Protein AF-A0A2V8BHE6-F1 (afdb_monomer_lite)

Radius of gyration: 19.9 Å; chains: 1; bounding box: 39×39×53 Å

pLDDT: mean 87.71, std 13.8, range [47.88, 97.94]

Foldseek 3Di:
DCCVVVPDPDDDDEAEAEQPALLSVVVVVLVQQQCCQAQVHHYHYDYDPCSVVPDDDDDVVSVVDDRDHHNHLEDEADPPDPPLPQDPDDQAFCQDDDPVSGGRHYDPPYRRNDADDDPADADSRRHHDDPVPDD

Structure (mmCIF, N/CA/C/O backbone):
data_AF-A0A2V8BHE6-F1
#
_entry.id   AF-A0A2V8BHE6-F1
#
loop_
_atom_site.group_PDB
_atom_site.id
_atom_site.type_symbol
_atom_site.label_atom_id
_atom_site.label_alt_id
_atom_site.label_comp_id
_atom_site.label_asym_id
_atom_site.label_entity_id
_atom_site.label_seq_id
_atom_site.pdbx_PDB_ins_code
_atom_site.Cartn_x
_atom_site.Cartn_y
_atom_site.Cartn_z
_atom_site.occupancy
_atom_site.B_iso_or_equiv
_atom_site.auth_seq_id
_atom_site.auth_comp_id
_atom_site.auth_asym_id
_atom_site.auth_atom_id
_atom_site.pdbx_PDB_model_num
ATOM 1 N N . MET A 1 1 ? 9.974 15.500 -8.020 1.00 67.19 1 MET A N 1
ATOM 2 C CA . MET A 1 1 ? 9.791 14.806 -6.724 1.00 67.19 1 MET A CA 1
ATOM 3 C C . MET A 1 1 ? 9.068 15.662 -5.684 1.00 67.19 1 MET A C 1
ATOM 5 O O . MET A 1 1 ? 8.100 15.174 -5.125 1.00 67.19 1 MET A O 1
ATOM 9 N N . ASN A 1 2 ? 9.444 16.934 -5.475 1.00 77.31 2 ASN A N 1
ATOM 10 C CA . ASN A 1 2 ? 8.816 17.812 -4.463 1.00 77.31 2 ASN A CA 1
ATOM 11 C C . ASN A 1 2 ? 7.291 17.948 -4.581 1.00 77.31 2 ASN A C 1
ATOM 13 O O . ASN A 1 2 ? 6.621 18.038 -3.564 1.00 77.31 2 ASN A O 1
ATOM 17 N N . GLN A 1 3 ? 6.739 17.927 -5.799 1.00 85.81 3 GLN A N 1
ATOM 18 C CA . GLN A 1 3 ? 5.285 17.933 -5.986 1.00 85.81 3 GLN A CA 1
ATOM 19 C C . GLN A 1 3 ? 4.643 16.648 -5.457 1.00 85.81 3 GLN A C 1
ATOM 21 O O . GLN A 1 3 ? 3.720 16.729 -4.671 1.00 85.81 3 GLN A O 1
ATOM 26 N N . ALA A 1 4 ? 5.162 15.468 -5.800 1.00 85.56 4 ALA A N 1
ATOM 27 C CA . ALA A 1 4 ? 4.619 14.203 -5.299 1.00 85.56 4 ALA A CA 1
ATOM 28 C C . ALA A 1 4 ? 4.810 14.031 -3.782 1.00 85.56 4 ALA A C 1
ATOM 30 O O . ALA A 1 4 ? 3.944 13.488 -3.106 1.00 85.56 4 ALA A O 1
ATOM 31 N N . PHE A 1 5 ? 5.933 14.512 -3.238 1.00 84.62 5 PHE A N 1
ATOM 32 C CA . PHE A 1 5 ? 6.210 14.426 -1.806 1.00 84.62 5 PHE A CA 1
ATOM 33 C C . PHE A 1 5 ? 5.420 15.448 -0.985 1.00 84.62 5 PHE A C 1
ATOM 35 O O . PHE A 1 5 ? 4.970 15.113 0.100 1.00 84.62 5 PHE A O 1
ATOM 42 N N . GLY A 1 6 ? 5.237 16.674 -1.482 1.00 84.38 6 GLY A N 1
ATOM 43 C CA . GLY A 1 6 ? 4.602 17.776 -0.752 1.00 84.38 6 GLY A CA 1
ATOM 44 C C . GLY A 1 6 ? 3.145 18.060 -1.125 1.00 84.38 6 GLY A C 1
ATOM 45 O O . GLY A 1 6 ? 2.556 18.975 -0.559 1.00 84.38 6 GLY A O 1
ATOM 46 N N . ALA A 1 7 ? 2.551 17.336 -2.079 1.00 82.31 7 ALA A N 1
ATOM 47 C CA . ALA A 1 7 ? 1.162 17.549 -2.481 1.00 82.31 7 ALA A CA 1
ATOM 48 C C . ALA A 1 7 ? 0.184 16.905 -1.493 1.00 82.31 7 ALA A C 1
ATOM 50 O O . ALA A 1 7 ? -0.301 15.804 -1.732 1.00 82.31 7 ALA A O 1
ATOM 51 N N . SER A 1 8 ? -0.113 17.605 -0.400 1.00 86.88 8 SER A N 1
ATOM 52 C CA . SER A 1 8 ? -1.377 17.497 0.336 1.00 86.88 8 SER A CA 1
ATOM 53 C C . SER A 1 8 ? -1.465 18.568 1.424 1.00 86.88 8 SER A C 1
ATOM 55 O O . SER A 1 8 ? -0.463 19.170 1.800 1.00 86.88 8 SER A O 1
ATOM 57 N N . GLN A 1 9 ? -2.671 18.778 1.944 1.00 89.88 9 GLN A N 1
ATOM 58 C CA . GLN A 1 9 ? -2.879 19.369 3.263 1.00 89.88 9 GLN A CA 1
ATOM 59 C C . GLN A 1 9 ? -2.684 18.271 4.325 1.00 89.88 9 GLN A C 1
ATOM 61 O O . GLN A 1 9 ? -3.063 17.123 4.077 1.00 89.88 9 GLN A O 1
ATOM 66 N N . GLY A 1 10 ? -2.093 18.623 5.470 1.00 87.44 10 GLY A N 1
ATOM 67 C CA . GLY A 1 10 ? -1.810 17.696 6.571 1.00 87.44 10 GLY A CA 1
ATOM 68 C C . GLY A 1 10 ? -0.607 16.768 6.351 1.00 87.44 10 GLY A C 1
ATOM 69 O O . GLY A 1 10 ? -0.062 16.654 5.246 1.00 87.44 10 GLY A O 1
ATOM 70 N N . ASP A 1 11 ? -0.222 16.085 7.427 1.00 90.00 11 ASP A N 1
ATOM 71 C CA . ASP A 1 11 ? 0.864 15.107 7.450 1.00 90.00 11 ASP A CA 1
ATOM 72 C C . ASP A 1 11 ? 0.290 13.691 7.507 1.00 90.00 11 ASP A C 1
ATOM 74 O O . ASP A 1 11 ? -0.487 13.349 8.389 1.00 90.00 11 ASP A O 1
ATOM 78 N N . PHE A 1 12 ? 0.672 12.857 6.543 1.00 92.12 12 PHE A N 1
ATOM 79 C CA . PHE A 1 12 ? 0.324 11.438 6.514 1.00 92.12 12 PHE A CA 1
ATOM 80 C C . PHE A 1 12 ? 1.352 10.676 5.677 1.00 92.12 12 PHE A C 1
ATOM 82 O O . PHE A 1 12 ? 1.933 11.244 4.737 1.00 92.12 12 PHE A O 1
ATOM 89 N N . PRO A 1 13 ? 1.573 9.387 5.976 1.00 92.94 13 PRO A N 1
ATOM 90 C CA . PRO A 1 13 ? 2.501 8.561 5.223 1.00 92.94 13 PRO A CA 1
ATOM 91 C C . PRO A 1 13 ? 2.046 8.386 3.771 1.00 92.94 13 PRO A C 1
ATOM 93 O O . PRO A 1 13 ? 0.886 8.119 3.467 1.00 92.94 13 PRO A O 1
ATOM 96 N N . ARG A 1 14 ? 2.998 8.514 2.849 1.00 93.31 14 ARG A N 1
ATOM 97 C CA . ARG A 1 14 ? 2.817 8.242 1.421 1.00 93.31 14 ARG A CA 1
ATOM 98 C C . ARG A 1 14 ? 4.067 7.565 0.889 1.00 93.31 14 ARG A C 1
ATOM 100 O O . ARG A 1 14 ? 5.180 7.948 1.246 1.00 93.31 14 ARG A O 1
ATOM 107 N N . ILE A 1 15 ? 3.885 6.568 0.036 1.00 95.88 15 ILE A N 1
ATOM 108 C CA . ILE A 1 15 ? 4.988 5.794 -0.532 1.00 95.88 15 ILE A CA 1
ATOM 109 C C . ILE A 1 15 ? 5.184 6.243 -1.976 1.00 95.88 15 ILE A C 1
ATOM 111 O O . ILE A 1 15 ? 4.227 6.324 -2.742 1.00 95.88 15 ILE A O 1
ATOM 115 N N . ILE A 1 16 ? 6.421 6.548 -2.359 1.00 96.06 16 ILE A N 1
ATOM 116 C CA . ILE A 1 16 ? 6.760 6.989 -3.714 1.00 96.06 16 ILE A CA 1
ATOM 117 C C . ILE A 1 16 ? 7.758 5.997 -4.300 1.00 96.06 16 ILE A C 1
ATOM 119 O O . ILE A 1 16 ? 8.830 5.796 -3.732 1.00 96.06 16 ILE A O 1
ATOM 123 N N . ILE A 1 17 ? 7.412 5.395 -5.436 1.00 96.56 17 ILE A N 1
ATOM 124 C CA . ILE A 1 17 ? 8.253 4.428 -6.148 1.00 96.56 17 ILE A CA 1
ATOM 125 C C . ILE A 1 17 ? 8.518 4.966 -7.552 1.00 96.56 17 ILE A C 1
ATOM 127 O O . ILE A 1 17 ? 7.598 5.438 -8.215 1.00 96.56 17 ILE A O 1
ATOM 131 N N . ALA A 1 18 ? 9.764 4.908 -8.013 1.00 96.06 18 ALA A N 1
ATOM 132 C CA . ALA A 1 18 ? 10.141 5.323 -9.360 1.00 96.06 18 ALA A CA 1
ATOM 133 C C . ALA A 1 18 ? 10.812 4.142 -10.083 1.00 96.06 18 ALA A C 1
ATOM 135 O O . ALA A 1 18 ? 11.889 3.729 -9.644 1.00 96.06 18 ALA A O 1
ATOM 136 N N . PRO A 1 19 ? 10.195 3.565 -11.133 1.00 96.31 19 PRO A N 1
ATOM 137 C CA . PRO A 1 19 ? 10.864 2.582 -11.980 1.00 96.31 19 PRO A CA 1
ATOM 138 C C . PRO A 1 19 ? 12.095 3.206 -12.651 1.00 96.31 19 PRO A C 1
ATOM 140 O O . PRO A 1 19 ? 12.108 4.402 -12.941 1.00 96.31 19 PRO A O 1
ATOM 143 N N . LEU A 1 20 ? 13.132 2.400 -12.892 1.00 95.06 20 LEU A N 1
ATOM 144 C CA . LEU A 1 20 ? 14.393 2.868 -13.481 1.00 95.06 20 LEU A CA 1
ATOM 145 C C . LEU A 1 20 ? 14.479 2.575 -14.986 1.00 95.06 20 LEU A C 1
ATOM 147 O O . LEU A 1 20 ? 15.326 3.144 -15.673 1.00 95.06 20 LEU A O 1
ATOM 151 N N . SER A 1 21 ? 13.630 1.677 -15.491 1.00 94.81 21 SER A N 1
ATOM 152 C CA . SER A 1 21 ? 13.635 1.201 -16.875 1.00 94.81 21 SER A CA 1
ATOM 153 C C . SER A 1 21 ? 12.246 0.736 -17.343 1.00 94.81 21 SER A C 1
ATOM 155 O O . SER A 1 21 ? 11.357 0.495 -16.525 1.00 94.81 21 SER A O 1
ATOM 157 N N . ILE A 1 22 ? 12.037 0.605 -18.662 1.00 94.88 22 ILE A N 1
ATOM 158 C CA . ILE A 1 22 ? 10.765 0.119 -19.237 1.00 94.88 22 ILE A CA 1
ATOM 159 C C . ILE A 1 22 ? 10.372 -1.264 -18.672 1.00 94.88 22 ILE A C 1
ATOM 161 O O . ILE A 1 22 ? 9.206 -1.434 -18.312 1.00 94.88 22 ILE A O 1
ATOM 165 N N . PRO A 1 23 ? 11.294 -2.235 -18.504 1.00 94.25 23 PRO A N 1
ATOM 166 C CA . PRO A 1 23 ? 10.974 -3.493 -17.830 1.00 94.25 23 PRO A CA 1
ATOM 167 C C . PRO A 1 23 ? 10.507 -3.318 -16.377 1.00 94.25 23 PRO A C 1
ATOM 169 O O . PRO A 1 23 ? 9.599 -4.024 -15.938 1.00 94.25 23 PRO A O 1
ATOM 172 N N .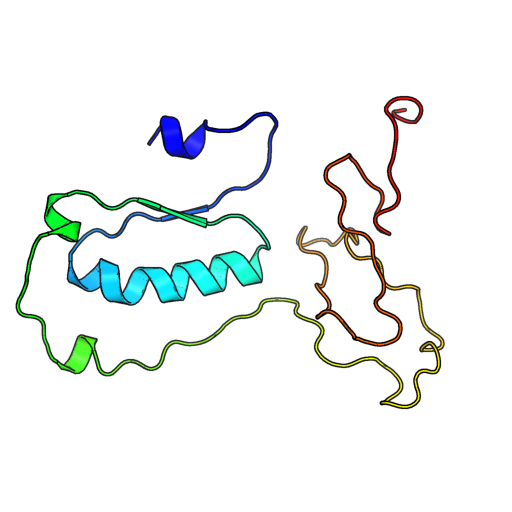 ASP A 1 24 ? 11.055 -2.352 -15.632 1.00 94.94 24 ASP A N 1
ATOM 173 C CA . ASP A 1 24 ? 10.610 -2.084 -14.257 1.00 94.94 24 ASP A CA 1
ATOM 174 C C . ASP A 1 24 ? 9.169 -1.572 -14.211 1.00 94.94 24 ASP A C 1
ATOM 176 O O . ASP A 1 24 ? 8.469 -1.817 -13.229 1.00 94.94 24 ASP A O 1
ATOM 180 N N . CYS A 1 25 ? 8.679 -0.897 -15.259 1.00 95.00 25 CYS A N 1
ATOM 181 C CA . CYS A 1 25 ? 7.274 -0.483 -15.337 1.00 95.00 25 CYS A CA 1
ATOM 182 C C . CYS A 1 25 ? 6.307 -1.677 -15.293 1.00 95.00 25 CYS A C 1
ATOM 184 O O . CYS A 1 25 ? 5.166 -1.509 -14.865 1.00 95.00 25 CYS A O 1
ATOM 186 N N . PHE A 1 26 ? 6.746 -2.873 -15.700 1.00 94.25 26 PHE A N 1
ATOM 187 C CA . PHE A 1 26 ? 5.941 -4.093 -15.632 1.00 94.25 26 PHE A CA 1
ATOM 188 C C . PHE A 1 26 ? 5.899 -4.690 -14.217 1.00 94.25 26 PHE A C 1
ATOM 190 O O . PHE A 1 26 ? 4.844 -5.125 -13.759 1.00 94.25 26 PHE A O 1
ATOM 197 N N . THR A 1 27 ? 7.022 -4.684 -13.498 1.00 93.69 27 THR A N 1
ATOM 198 C CA . THR A 1 27 ? 7.144 -5.338 -12.181 1.00 93.69 27 THR A CA 1
ATOM 199 C C . THR A 1 27 ? 6.804 -4.411 -11.011 1.00 93.69 27 THR A C 1
ATOM 201 O O . THR A 1 27 ? 6.266 -4.858 -9.995 1.00 93.69 27 THR A O 1
ATOM 204 N N . THR A 1 28 ? 7.056 -3.107 -11.151 1.00 96.12 28 THR A N 1
ATOM 205 C CA . THR A 1 28 ? 6.831 -2.091 -10.109 1.00 96.12 28 THR A CA 1
ATOM 206 C C . THR A 1 28 ? 5.390 -2.051 -9.589 1.00 96.12 28 THR A C 1
ATOM 208 O O . THR A 1 28 ? 5.218 -1.949 -8.371 1.00 96.12 28 THR A O 1
ATOM 211 N N . PRO A 1 29 ? 4.336 -2.162 -10.425 1.00 96.00 29 PRO A N 1
ATOM 212 C CA . PRO A 1 29 ? 2.961 -2.159 -9.932 1.00 96.00 29 PRO A CA 1
ATOM 213 C C . PRO A 1 29 ? 2.660 -3.275 -8.925 1.00 96.00 29 PRO A C 1
ATOM 215 O O . PRO A 1 29 ? 1.949 -3.030 -7.954 1.00 96.00 29 PRO A O 1
ATOM 218 N N . ALA A 1 30 ? 3.225 -4.474 -9.098 1.00 96.12 30 ALA A N 1
ATOM 219 C CA . ALA A 1 30 ? 3.016 -5.575 -8.157 1.00 96.12 30 ALA A CA 1
ATOM 220 C C . ALA A 1 30 ? 3.580 -5.247 -6.766 1.00 96.12 30 ALA A C 1
ATOM 222 O O . ALA A 1 30 ? 2.900 -5.427 -5.755 1.00 96.12 30 ALA A O 1
ATOM 223 N N . LEU A 1 31 ? 4.792 -4.682 -6.716 1.00 96.19 31 LEU A N 1
ATOM 224 C CA . LEU A 1 31 ? 5.366 -4.156 -5.478 1.00 96.19 31 LEU A CA 1
ATOM 225 C C . LEU A 1 31 ? 4.485 -3.047 -4.893 1.00 96.19 31 LEU A C 1
ATOM 227 O O . LEU A 1 31 ? 4.204 -3.072 -3.697 1.00 96.19 31 LEU A O 1
ATOM 231 N N . ALA A 1 32 ? 4.035 -2.104 -5.727 1.00 97.94 32 ALA A N 1
ATOM 232 C CA . ALA A 1 32 ? 3.210 -0.974 -5.310 1.00 97.94 32 ALA A CA 1
ATOM 233 C C . ALA A 1 32 ? 1.903 -1.424 -4.640 1.00 97.94 32 ALA A C 1
ATOM 235 O O . ALA A 1 32 ? 1.566 -0.916 -3.574 1.00 97.94 32 ALA A O 1
ATOM 236 N N . PHE A 1 33 ? 1.199 -2.409 -5.206 1.00 97.81 33 PHE A N 1
ATOM 237 C CA . PHE A 1 33 ? -0.010 -2.963 -4.592 1.00 97.81 33 PHE A CA 1
ATOM 238 C C . PHE A 1 33 ? 0.275 -3.649 -3.254 1.00 97.81 33 PHE A C 1
ATOM 240 O O . PHE A 1 33 ? -0.461 -3.427 -2.295 1.00 97.81 33 PHE A O 1
ATOM 247 N N . ASN A 1 34 ? 1.358 -4.423 -3.159 1.00 97.81 34 ASN A N 1
ATOM 248 C CA . ASN A 1 34 ? 1.728 -5.096 -1.914 1.00 97.81 34 ASN A CA 1
ATOM 249 C C . ASN A 1 34 ? 2.056 -4.100 -0.796 1.00 97.81 34 ASN A C 1
ATOM 251 O O . ASN A 1 34 ? 1.612 -4.274 0.336 1.00 97.81 34 ASN A O 1
ATOM 255 N N . VAL A 1 35 ? 2.810 -3.036 -1.091 1.00 97.62 35 VAL A N 1
ATOM 256 C CA . VAL A 1 35 ? 3.112 -2.018 -0.072 1.00 97.62 35 VAL A CA 1
ATOM 257 C C . VAL A 1 35 ? 1.888 -1.158 0.257 1.00 97.62 35 VAL A C 1
ATOM 259 O O . VAL A 1 35 ? 1.727 -0.780 1.415 1.00 97.62 35 VAL A O 1
ATOM 262 N N . ALA A 1 36 ? 0.995 -0.903 -0.709 1.00 97.88 36 ALA A N 1
ATOM 263 C CA . ALA A 1 36 ? -0.271 -0.211 -0.461 1.00 97.88 36 ALA A CA 1
A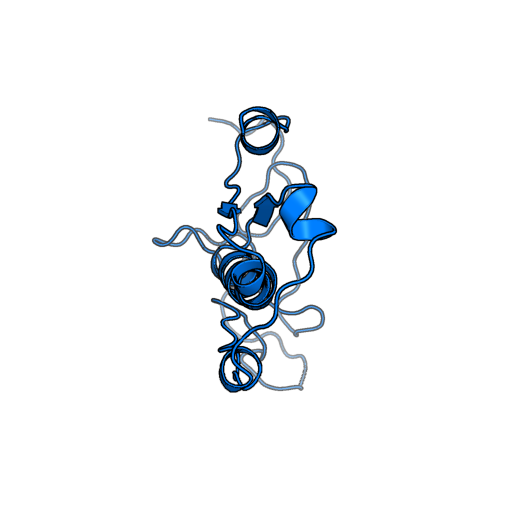TOM 264 C C . ALA A 1 36 ? -1.141 -0.987 0.533 1.00 97.88 36 ALA A C 1
ATOM 266 O O . ALA A 1 36 ? -1.626 -0.418 1.508 1.00 97.88 36 ALA A O 1
ATOM 267 N N . ASP A 1 37 ? -1.313 -2.291 0.306 1.00 96.94 37 ASP A N 1
ATOM 268 C CA . ASP A 1 37 ? -2.122 -3.146 1.171 1.00 96.94 37 ASP A CA 1
ATOM 269 C C . ASP A 1 37 ? -1.457 -3.376 2.532 1.00 96.94 37 ASP A C 1
ATOM 271 O O . ASP A 1 37 ? -2.129 -3.265 3.558 1.00 96.94 37 ASP A O 1
ATOM 275 N N . ARG A 1 38 ? -0.142 -3.641 2.559 1.00 96.69 38 ARG A N 1
ATOM 276 C CA . ARG A 1 38 ? 0.600 -3.875 3.804 1.00 96.69 38 ARG A CA 1
ATOM 277 C C . ARG A 1 38 ? 0.563 -2.668 4.731 1.00 96.69 38 ARG A C 1
ATOM 279 O O . ARG A 1 38 ? 0.285 -2.841 5.911 1.00 96.69 38 ARG A O 1
ATOM 286 N N . TYR A 1 39 ? 0.856 -1.477 4.214 1.00 97.06 39 TYR A N 1
ATOM 287 C CA . TYR A 1 39 ? 0.982 -0.269 5.035 1.00 97.06 39 TYR A CA 1
ATOM 288 C C . TYR A 1 39 ? -0.292 0.573 5.084 1.00 97.06 39 TYR A C 1
ATOM 290 O O . TYR A 1 39 ? -0.334 1.550 5.818 1.00 97.06 39 TYR A O 1
ATOM 298 N N . GLN A 1 40 ? -1.325 0.224 4.310 1.00 97.06 40 GLN A N 1
ATOM 299 C CA . GLN A 1 40 ? -2.596 0.959 4.246 1.00 97.06 40 GLN A CA 1
ATOM 300 C C . GLN A 1 40 ? -2.410 2.444 3.898 1.00 97.06 40 GLN A C 1
ATOM 302 O O . GLN A 1 40 ? -3.152 3.309 4.354 1.00 97.06 40 GLN A O 1
ATOM 307 N N . CYS A 1 41 ? -1.406 2.727 3.067 1.00 95.69 41 CYS A N 1
ATOM 308 C CA . CYS A 1 41 ? -0.996 4.070 2.674 1.00 95.69 41 CYS A CA 1
ATOM 309 C C . CYS A 1 41 ? -1.154 4.269 1.162 1.00 95.69 41 CYS A C 1
ATOM 311 O O . CYS A 1 41 ? -1.010 3.314 0.392 1.00 95.69 41 CYS A O 1
ATOM 313 N N . PRO A 1 42 ? -1.370 5.511 0.699 1.00 95.56 42 PRO A N 1
ATOM 314 C CA . PRO A 1 42 ? -1.314 5.821 -0.721 1.00 95.56 42 PRO A CA 1
ATOM 315 C C . PRO A 1 42 ? 0.091 5.570 -1.289 1.00 95.56 42 PRO A C 1
ATOM 317 O O . PRO A 1 42 ? 1.104 5.950 -0.690 1.00 95.56 42 PRO A O 1
ATOM 320 N N . VAL A 1 43 ? 0.138 4.968 -2.480 1.00 97.25 43 VAL A N 1
ATOM 321 C CA . VAL A 1 43 ? 1.371 4.689 -3.228 1.00 97.25 43 VAL A CA 1
ATOM 322 C C . VAL A 1 43 ? 1.332 5.419 -4.563 1.00 97.25 43 VAL A C 1
ATOM 324 O O . VAL A 1 43 ? 0.370 5.298 -5.319 1.00 97.25 43 VAL A O 1
ATOM 327 N N . ILE A 1 44 ? 2.387 6.170 -4.862 1.00 96.31 44 ILE A N 1
ATOM 328 C CA . ILE A 1 44 ? 2.541 6.946 -6.091 1.00 96.31 44 ILE A CA 1
ATOM 329 C C . ILE A 1 44 ? 3.688 6.341 -6.896 1.00 96.31 44 ILE A C 1
ATOM 331 O O . ILE A 1 44 ? 4.830 6.320 -6.435 1.00 96.31 44 ILE A O 1
ATOM 335 N N . ILE A 1 45 ? 3.393 5.885 -8.114 1.00 96.75 45 ILE A N 1
ATOM 336 C CA . ILE A 1 45 ? 4.416 5.462 -9.075 1.00 96.75 45 ILE A CA 1
ATOM 337 C C . ILE A 1 45 ? 4.784 6.665 -9.945 1.00 96.75 45 ILE A C 1
ATOM 339 O O . ILE A 1 45 ? 3.929 7.234 -10.622 1.00 96.75 45 ILE A O 1
ATOM 343 N N . LEU A 1 46 ? 6.055 7.062 -9.924 1.00 95.31 46 LEU A N 1
ATOM 344 C CA . LEU A 1 46 ? 6.585 8.167 -10.718 1.00 95.31 46 LEU A CA 1
ATOM 345 C C . LEU A 1 46 ? 7.329 7.633 -11.938 1.00 95.31 46 LEU A C 1
ATOM 347 O O . LEU A 1 46 ? 8.474 7.211 -11.820 1.00 95.31 46 LEU A O 1
ATOM 351 N N . SER A 1 47 ? 6.685 7.693 -13.100 1.00 94.56 47 SER A N 1
ATOM 352 C CA . SER A 1 47 ? 7.312 7.414 -14.395 1.00 94.56 47 SER A CA 1
ATOM 353 C C . SER A 1 47 ? 7.537 8.708 -15.187 1.00 94.56 47 SER A C 1
ATOM 355 O O . SER A 1 47 ? 7.073 9.784 -14.794 1.00 94.56 47 SER A O 1
ATOM 357 N N . ASP A 1 48 ? 8.246 8.602 -16.305 1.00 94.56 48 ASP A N 1
ATOM 358 C CA . ASP A 1 48 ? 8.466 9.683 -17.258 1.00 94.56 48 ASP A CA 1
ATOM 359 C C . ASP A 1 48 ? 7.905 9.341 -18.648 1.00 94.56 48 ASP A C 1
ATOM 361 O O . ASP A 1 48 ? 7.441 8.229 -18.915 1.00 94.56 48 ASP A O 1
ATOM 365 N N . LEU A 1 49 ? 7.922 10.336 -19.539 1.00 95.88 49 LEU A N 1
ATOM 366 C CA . LEU A 1 49 ? 7.390 10.207 -20.893 1.00 95.88 49 LEU A CA 1
ATOM 367 C C . LEU A 1 49 ? 8.150 9.167 -21.728 1.00 95.88 49 LEU A C 1
ATOM 369 O O . LEU A 1 49 ? 7.527 8.416 -22.473 1.00 95.88 49 LEU A O 1
ATOM 373 N N . LEU A 1 50 ? 9.478 9.103 -21.594 1.00 94.06 50 LEU A N 1
ATOM 374 C CA . LEU A 1 50 ? 10.316 8.186 -22.366 1.00 94.06 50 LEU A CA 1
ATOM 375 C C . LEU A 1 50 ? 9.975 6.736 -22.026 1.00 94.06 50 LEU A C 1
ATOM 377 O O . LEU A 1 50 ? 9.841 5.915 -22.926 1.00 94.06 50 LEU A O 1
ATOM 381 N N . MET A 1 51 ? 9.806 6.430 -20.743 1.00 94.62 51 MET A N 1
ATOM 382 C CA . MET A 1 51 ? 9.430 5.093 -20.287 1.00 94.62 51 MET A CA 1
ATOM 383 C C . MET A 1 51 ? 7.968 4.755 -20.597 1.00 94.62 51 MET A C 1
ATOM 385 O O . MET A 1 51 ? 7.645 3.591 -20.809 1.00 94.62 51 MET A O 1
ATOM 389 N N . SER A 1 52 ? 7.089 5.760 -20.627 1.00 93.12 52 SER A N 1
ATOM 390 C CA . SER A 1 52 ? 5.654 5.569 -20.877 1.00 93.12 52 SER A CA 1
ATOM 391 C C . SER A 1 52 ? 5.316 5.364 -22.358 1.00 93.12 52 SER A C 1
ATOM 393 O O . SER A 1 52 ? 4.373 4.645 -22.674 1.00 93.12 52 SER A O 1
ATOM 395 N N . GLU A 1 53 ? 6.062 5.996 -23.268 1.00 95.56 53 GLU A N 1
ATOM 396 C CA . GLU A 1 53 ? 5.851 5.889 -24.724 1.00 95.56 53 GLU A CA 1
ATOM 397 C C . GLU A 1 53 ? 6.897 5.003 -25.422 1.00 95.56 53 GLU A C 1
ATOM 399 O O . GLU A 1 53 ? 6.738 4.621 -26.586 1.00 95.56 53 GLU A O 1
ATOM 404 N N . GLY A 1 54 ? 7.983 4.681 -24.722 1.00 93.19 54 GLY A N 1
ATOM 405 C CA . GLY A 1 54 ? 9.059 3.836 -25.212 1.00 93.19 54 GLY A CA 1
ATOM 406 C C . GLY A 1 54 ? 8.639 2.377 -25.354 1.00 93.19 54 GLY A C 1
ATOM 407 O O . GLY A 1 54 ? 7.781 1.867 -24.641 1.00 93.19 54 GLY A O 1
ATOM 408 N N . ASN A 1 55 ? 9.285 1.687 -26.290 1.00 94.62 55 ASN A N 1
ATOM 409 C CA . ASN A 1 55 ? 9.138 0.250 -26.472 1.00 94.62 55 ASN A CA 1
ATOM 410 C C . ASN A 1 55 ? 10.527 -0.378 -26.420 1.00 94.62 55 ASN A C 1
ATOM 412 O O . ASN A 1 55 ? 11.463 0.128 -27.040 1.00 94.62 55 ASN A O 1
ATOM 416 N N . GLU A 1 56 ? 10.650 -1.492 -25.710 1.00 94.00 56 GLU A N 1
ATOM 417 C CA . GLU A 1 56 ? 11.905 -2.215 -25.540 1.00 94.00 56 GLU A CA 1
ATOM 418 C C . GLU A 1 56 ? 11.669 -3.710 -25.764 1.00 94.00 56 GLU A C 1
ATOM 420 O O . GLU A 1 56 ? 10.626 -4.251 -25.397 1.00 94.00 56 GLU A O 1
ATOM 425 N N . THR A 1 57 ? 12.628 -4.384 -26.401 1.00 95.75 57 THR A N 1
ATOM 426 C CA . THR A 1 57 ? 12.610 -5.849 -26.479 1.00 95.75 57 THR A CA 1
ATOM 427 C C . THR A 1 57 ? 13.204 -6.401 -25.196 1.00 95.75 57 THR A C 1
ATOM 429 O O . THR A 1 57 ? 14.360 -6.124 -24.891 1.00 95.75 57 THR A O 1
ATOM 432 N N . VAL A 1 58 ? 12.423 -7.197 -24.474 1.00 95.12 58 VAL A N 1
ATOM 433 C CA . VAL A 1 58 ? 12.824 -7.800 -23.199 1.00 95.12 58 VAL A CA 1
ATOM 434 C C . VAL A 1 58 ? 12.929 -9.314 -23.328 1.00 95.12 58 VAL A C 1
ATOM 436 O O . VAL A 1 58 ? 12.346 -9.913 -24.235 1.00 95.12 58 VAL A O 1
ATOM 439 N N . ASP A 1 59 ? 13.671 -9.938 -22.416 1.00 94.81 59 ASP A N 1
ATOM 440 C CA . ASP A 1 59 ? 13.679 -11.393 -22.284 1.00 94.81 59 ASP A CA 1
ATOM 441 C C . ASP A 1 59 ? 12.255 -11.883 -21.939 1.00 94.81 59 ASP A C 1
ATOM 443 O O . ASP A 1 59 ? 11.674 -11.385 -20.970 1.00 94.81 59 ASP A O 1
ATOM 447 N N . PRO A 1 60 ? 11.671 -12.845 -22.681 1.00 94.75 60 PRO A N 1
ATOM 448 C CA . PRO A 1 60 ? 10.368 -13.421 -22.351 1.00 94.75 60 PRO A CA 1
ATOM 449 C C . PRO A 1 60 ? 10.263 -13.956 -20.917 1.00 94.75 60 PRO A C 1
ATOM 451 O O . PRO A 1 60 ? 9.175 -13.924 -20.347 1.00 94.75 60 PRO A O 1
ATOM 454 N N . ALA A 1 61 ? 11.374 -14.393 -20.314 1.00 93.38 61 ALA A N 1
ATOM 455 C CA . ALA A 1 61 ? 11.410 -14.838 -18.922 1.00 93.38 61 ALA A CA 1
ATOM 456 C C . ALA A 1 61 ? 11.006 -13.734 -17.927 1.00 93.38 61 ALA A C 1
ATOM 458 O O . ALA A 1 61 ? 10.543 -14.039 -16.835 1.00 93.38 61 ALA A O 1
ATOM 459 N N . LEU A 1 62 ? 11.130 -12.453 -18.299 1.00 90.69 62 LEU A N 1
ATOM 460 C CA . LEU A 1 62 ? 10.670 -11.328 -17.479 1.00 90.69 62 LEU A CA 1
ATOM 461 C C . LEU A 1 62 ? 9.139 -11.261 -17.375 1.00 90.69 62 LEU A C 1
ATOM 463 O O . LEU A 1 62 ? 8.614 -10.751 -16.388 1.00 90.69 62 LEU A O 1
ATOM 467 N N . LEU A 1 63 ? 8.427 -11.763 -18.388 1.00 91.69 63 LEU A N 1
ATOM 468 C CA . LEU A 1 63 ? 6.963 -11.782 -18.433 1.00 91.69 63 LEU A CA 1
ATOM 469 C C . LEU A 1 63 ? 6.374 -13.058 -17.816 1.00 91.69 63 LEU A C 1
ATOM 471 O O . LEU A 1 63 ? 5.193 -13.077 -17.473 1.00 91.69 63 LEU A O 1
ATOM 475 N N . ASP A 1 64 ? 7.186 -14.104 -17.660 1.00 94.19 64 ASP A N 1
ATOM 476 C CA . ASP A 1 64 ? 6.813 -15.365 -17.016 1.00 94.19 64 ASP A CA 1
ATOM 477 C C . ASP A 1 64 ? 7.050 -15.290 -15.500 1.00 94.19 64 ASP A C 1
ATOM 479 O O . ASP A 1 64 ? 7.941 -15.928 -14.938 1.00 94.19 64 ASP A O 1
ATOM 483 N N . VAL A 1 65 ? 6.283 -14.423 -14.837 1.00 91.50 65 VAL A N 1
ATOM 484 C CA . VAL A 1 65 ? 6.408 -14.159 -13.402 1.00 91.50 65 VAL A CA 1
ATOM 485 C C . VAL A 1 65 ? 5.079 -14.364 -12.684 1.00 91.50 65 VAL A C 1
ATOM 487 O O . VAL A 1 65 ? 4.036 -13.846 -13.082 1.00 91.50 65 VAL A O 1
ATOM 490 N N . GLU A 1 66 ? 5.131 -15.088 -11.568 1.00 94.00 66 GLU A N 1
ATOM 491 C CA . GLU A 1 66 ? 4.034 -15.152 -10.609 1.00 94.00 66 GLU A CA 1
ATOM 492 C C . GLU A 1 66 ? 4.263 -14.108 -9.515 1.00 94.00 66 GLU A C 1
ATOM 494 O O . GLU A 1 66 ? 5.174 -14.216 -8.687 1.00 94.00 66 GLU A O 1
ATOM 499 N N . PHE A 1 67 ? 3.438 -13.065 -9.515 1.00 94.69 67 PHE A N 1
ATOM 500 C CA . PHE A 1 67 ? 3.528 -12.023 -8.503 1.00 94.69 67 PHE A CA 1
ATOM 501 C C . PHE A 1 67 ? 3.010 -12.535 -7.158 1.00 94.69 67 PHE A C 1
ATOM 503 O O . PHE A 1 67 ? 1.842 -12.896 -7.020 1.00 94.69 67 PHE A O 1
ATOM 510 N N . GLN A 1 68 ? 3.877 -12.515 -6.146 1.00 94.50 68 GLN A N 1
ATOM 511 C CA . GLN A 1 68 ? 3.471 -12.753 -4.764 1.00 94.50 68 GLN A CA 1
ATOM 512 C C . GLN A 1 68 ? 2.512 -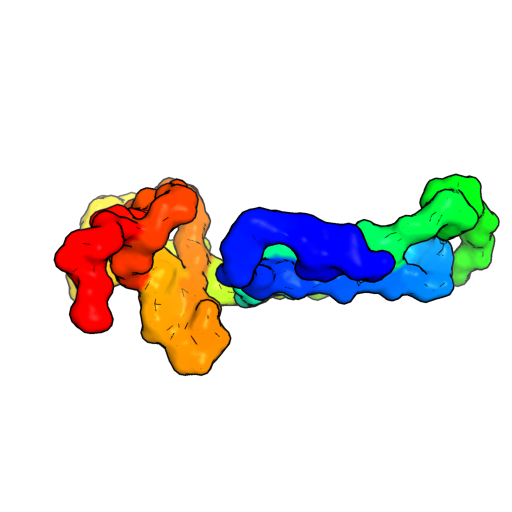11.647 -4.323 1.00 94.50 68 GLN A C 1
ATOM 514 O O . GLN A 1 68 ? 2.819 -10.466 -4.482 1.00 94.50 68 GLN A O 1
ATOM 519 N N . ILE A 1 69 ? 1.364 -12.033 -3.768 1.00 96.25 69 ILE A N 1
ATOM 520 C CA . ILE A 1 69 ? 0.337 -11.102 -3.300 1.00 96.25 69 ILE A CA 1
ATOM 521 C C . ILE A 1 69 ? 0.397 -11.015 -1.781 1.00 96.25 69 ILE A C 1
ATOM 523 O O . ILE A 1 69 ? 0.115 -11.986 -1.082 1.00 96.25 69 ILE A O 1
ATOM 527 N N . ASP A 1 70 ? 0.717 -9.829 -1.280 1.00 96.69 70 ASP A N 1
ATOM 528 C CA . ASP A 1 70 ? 0.774 -9.525 0.142 1.00 96.69 70 ASP A CA 1
ATOM 529 C C . ASP A 1 70 ? -0.342 -8.543 0.501 1.00 96.69 70 ASP A C 1
ATOM 531 O O . ASP A 1 70 ? -0.304 -7.371 0.129 1.00 96.69 70 ASP A O 1
ATOM 535 N N . ARG A 1 71 ? -1.367 -9.038 1.202 1.00 95.62 71 ARG A N 1
ATOM 536 C CA . ARG A 1 71 ? -2.526 -8.234 1.624 1.00 95.62 71 ARG A CA 1
ATOM 537 C C . ARG A 1 71 ? -2.337 -7.561 2.985 1.00 95.62 71 ARG A C 1
ATOM 539 O O . ARG A 1 71 ? -3.264 -6.892 3.441 1.00 95.62 71 ARG A O 1
ATOM 546 N N . GLY A 1 72 ? -1.180 -7.740 3.628 1.00 95.56 72 GLY A N 1
ATOM 547 C CA . GLY A 1 72 ? -0.945 -7.268 4.988 1.00 95.56 72 GLY A CA 1
ATOM 548 C C . GLY A 1 72 ? -1.872 -7.917 6.016 1.00 95.56 72 GLY A C 1
ATOM 549 O O . GLY A 1 72 ? -2.311 -9.058 5.863 1.00 95.56 72 GLY A O 1
ATOM 550 N N . GLU A 1 73 ? -2.187 -7.164 7.069 1.00 94.19 73 GLU A N 1
ATOM 551 C CA . GLU A 1 73 ? -3.070 -7.581 8.164 1.00 94.19 73 GLU A CA 1
ATOM 552 C C . GLU A 1 73 ? -4.556 -7.506 7.758 1.00 94.19 73 GLU A C 1
ATOM 554 O O . GLU A 1 73 ? -5.342 -6.736 8.311 1.00 94.19 73 GLU A O 1
ATOM 559 N N . LEU A 1 74 ? -4.941 -8.287 6.741 1.00 94.88 74 LEU A N 1
ATOM 560 C CA . LEU A 1 74 ? -6.306 -8.351 6.220 1.00 94.88 74 LEU A CA 1
ATOM 561 C C . LEU A 1 74 ? -7.131 -9.434 6.930 1.00 94.88 74 LEU A C 1
ATOM 563 O O . LEU A 1 74 ? -6.843 -10.628 6.834 1.00 94.88 74 LEU A O 1
ATOM 567 N N . ILE A 1 75 ? -8.227 -9.026 7.562 1.00 92.50 75 ILE A N 1
ATOM 568 C CA . ILE A 1 75 ? -9.208 -9.925 8.166 1.00 92.50 75 ILE A CA 1
ATOM 569 C C . ILE A 1 75 ? -10.252 -10.291 7.107 1.00 92.50 75 ILE A C 1
ATOM 571 O O . ILE A 1 75 ? -10.996 -9.440 6.617 1.00 92.50 75 ILE A O 1
ATOM 575 N N . THR A 1 76 ? -10.310 -11.576 6.759 1.00 90.81 76 THR A N 1
ATOM 576 C CA . THR A 1 76 ? -11.224 -12.123 5.737 1.00 90.81 76 THR A CA 1
ATOM 577 C C . THR A 1 76 ? -12.292 -13.057 6.306 1.00 90.81 76 THR A C 1
ATOM 579 O O . THR A 1 76 ? -13.229 -13.421 5.598 1.00 90.81 76 THR A O 1
ATOM 582 N N . ALA A 1 77 ? -12.179 -13.435 7.580 1.00 84.12 77 ALA A N 1
ATOM 583 C CA . ALA A 1 77 ? -13.100 -14.338 8.256 1.00 84.12 77 ALA A CA 1
ATOM 584 C C . ALA A 1 77 ? -13.384 -13.845 9.680 1.00 84.12 77 ALA A C 1
ATOM 586 O O . ALA A 1 77 ? -12.480 -13.386 10.375 1.00 84.12 77 ALA A O 1
ATOM 587 N N . ALA A 1 78 ? -14.644 -13.945 10.107 1.00 69.31 78 ALA A N 1
ATOM 588 C CA . ALA A 1 78 ? -15.070 -13.528 11.434 1.00 69.31 78 ALA A CA 1
ATOM 589 C C . ALA A 1 78 ? -14.808 -14.661 12.440 1.00 69.31 78 ALA A C 1
ATOM 591 O O . ALA A 1 78 ? -15.115 -15.823 12.137 1.00 69.31 78 ALA A O 1
ATOM 592 N N . PRO A 1 79 ? -14.309 -14.361 13.652 1.00 58.59 79 PRO A N 1
ATOM 593 C CA . PRO A 1 79 ? -14.329 -15.324 14.744 1.00 58.59 79 PRO A CA 1
ATOM 594 C C . PRO A 1 79 ? -15.798 -15.659 15.059 1.00 58.59 79 PRO A C 1
ATOM 596 O O . PRO A 1 79 ? -16.559 -14.771 15.412 1.00 58.59 79 PRO A O 1
ATOM 599 N N . GLY A 1 80 ? -16.231 -16.913 14.898 1.00 56.06 80 GLY A N 1
ATOM 600 C CA . GLY A 1 80 ? -17.598 -17.341 15.262 1.00 56.06 80 GLY A CA 1
ATOM 601 C C . GLY A 1 80 ? -18.472 -17.915 14.139 1.00 56.06 80 GLY A C 1
ATOM 602 O O . GLY A 1 80 ? -19.558 -18.409 14.429 1.00 56.06 80 GLY A O 1
ATOM 603 N N . GLY A 1 81 ? -17.995 -17.948 12.891 1.00 50.78 81 GLY A N 1
ATOM 604 C CA . GLY A 1 81 ? -18.722 -18.576 11.778 1.00 50.78 81 GLY A CA 1
ATOM 605 C C . GLY A 1 81 ? -19.857 -17.718 11.198 1.00 50.78 81 GLY A C 1
ATOM 606 O O . GLY A 1 81 ? -20.133 -16.613 11.656 1.00 50.78 81 GLY A O 1
ATOM 607 N N . ALA A 1 82 ? -20.495 -18.223 10.138 1.00 48.94 82 ALA A N 1
ATOM 608 C 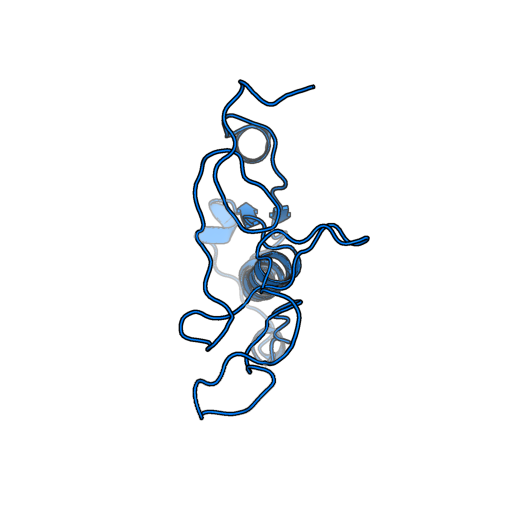CA . ALA A 1 82 ? -21.458 -17.507 9.288 1.00 48.94 82 ALA A CA 1
ATOM 609 C C . ALA A 1 82 ? -22.791 -17.124 9.970 1.00 48.94 82 ALA A C 1
ATOM 611 O O . ALA A 1 82 ? -23.660 -16.529 9.334 1.00 48.94 82 ALA A O 1
ATOM 612 N N . ASP A 1 83 ? -22.954 -17.438 11.254 1.00 50.28 83 ASP A N 1
ATOM 613 C CA . ASP A 1 83 ? -24.236 -17.380 11.960 1.00 50.28 83 ASP A CA 1
ATOM 614 C C . ASP A 1 83 ? -24.557 -15.981 12.518 1.00 50.28 83 ASP A C 1
ATOM 616 O O . ASP A 1 83 ? -25.544 -15.806 13.234 1.00 50.28 83 ASP A O 1
ATOM 620 N N . GLY A 1 84 ? -23.726 -14.977 12.207 1.00 48.28 84 GLY A N 1
ATOM 621 C CA . GLY A 1 84 ? -23.986 -13.562 12.497 1.00 48.28 84 GLY A CA 1
ATOM 622 C C . GLY A 1 84 ? -24.073 -13.210 13.984 1.00 48.28 84 GLY A C 1
ATOM 623 O O . GLY A 1 84 ? -24.436 -12.087 14.323 1.00 48.28 84 GLY A O 1
ATOM 624 N N . ARG A 1 85 ? -23.758 -14.152 14.879 1.00 47.88 85 ARG A N 1
ATOM 625 C CA . ARG A 1 85 ? -23.639 -13.881 16.309 1.00 47.88 85 ARG A CA 1
ATOM 626 C C . ARG A 1 85 ? -22.328 -13.154 16.528 1.00 47.88 85 ARG A C 1
ATOM 628 O O . ARG A 1 85 ? -21.284 -13.667 16.132 1.00 47.88 85 ARG A O 1
ATOM 635 N N . GLU A 1 86 ? -22.411 -11.972 17.133 1.00 51.19 86 GLU A N 1
ATOM 636 C CA . GLU A 1 86 ? -21.250 -11.239 17.628 1.00 51.19 86 GLU A CA 1
ATOM 637 C C . GLU A 1 86 ? -20.326 -12.237 18.324 1.00 51.19 86 GLU A C 1
ATOM 639 O O . GLU A 1 86 ? -20.747 -12.963 19.233 1.00 51.19 86 GLU A O 1
ATOM 644 N N . ALA A 1 87 ? -19.091 -12.346 17.830 1.00 51.12 87 ALA A N 1
ATOM 645 C CA . ALA A 1 87 ? -18.060 -13.066 18.546 1.00 51.12 87 ALA A CA 1
ATOM 646 C C . ALA A 1 87 ? -18.079 -12.524 19.976 1.00 51.12 87 ALA A C 1
ATOM 648 O O . ALA A 1 87 ? -18.059 -11.309 20.157 1.00 51.12 87 ALA A O 1
ATOM 649 N N . ALA A 1 88 ? -18.152 -13.395 20.981 1.00 49.84 88 ALA A N 1
ATOM 650 C CA . ALA A 1 88 ? -18.036 -13.013 22.387 1.00 49.84 88 ALA A CA 1
ATOM 651 C C . ALA A 1 88 ? -16.587 -12.581 22.701 1.00 49.84 88 ALA A C 1
ATOM 653 O O . ALA A 1 88 ? -15.891 -13.214 23.493 1.00 49.84 88 ALA A O 1
ATOM 654 N N . GLY A 1 89 ? -16.116 -11.558 21.995 1.00 62.22 89 GLY A N 1
ATOM 655 C CA . GLY A 1 89 ? -14.780 -10.994 22.011 1.00 62.22 89 GLY A CA 1
ATOM 656 C C . GLY A 1 89 ? -14.852 -9.472 21.974 1.00 62.22 89 GLY A C 1
ATOM 657 O O . GLY A 1 89 ? -15.932 -8.883 21.987 1.00 62.22 89 GLY A O 1
ATOM 658 N N . GLU A 1 90 ? -13.685 -8.841 21.984 1.00 70.88 90 GLU A N 1
ATOM 659 C CA . GLU A 1 90 ? -13.588 -7.384 21.978 1.00 70.88 90 GLU A CA 1
ATOM 660 C C . GLU A 1 90 ? -14.150 -6.785 20.680 1.00 70.88 90 GLU A C 1
ATOM 662 O O . GLU A 1 90 ? -14.062 -7.426 19.624 1.00 70.88 90 GLU A O 1
ATOM 667 N N . PRO A 1 91 ? -14.745 -5.578 20.746 1.00 84.19 91 PRO A N 1
ATOM 668 C CA . PRO A 1 91 ? -15.255 -4.898 19.563 1.00 84.19 91 PRO A CA 1
ATOM 669 C C . PRO A 1 91 ? -14.142 -4.708 18.529 1.00 84.19 91 PRO A C 1
ATOM 671 O O . PRO A 1 91 ? -12.974 -4.509 18.869 1.00 84.19 91 PRO A O 1
ATOM 674 N N . TYR A 1 92 ? -14.501 -4.768 17.247 1.00 91.00 92 TYR A N 1
ATOM 675 C CA . TYR A 1 92 ? -13.553 -4.464 16.184 1.00 91.00 92 TYR A CA 1
ATOM 676 C C . TYR A 1 92 ? -13.204 -2.973 16.200 1.00 91.00 92 TYR A C 1
ATOM 678 O O . TYR A 1 92 ? -14.070 -2.125 16.004 1.00 91.00 92 TYR A O 1
ATOM 686 N N . LEU A 1 93 ? -11.920 -2.681 16.392 1.00 93.62 93 LEU A N 1
ATOM 687 C CA . LEU A 1 93 ? -11.352 -1.338 16.349 1.00 93.62 93 LEU A CA 1
ATOM 688 C C . LEU A 1 93 ? -10.592 -1.180 15.029 1.00 93.62 93 LEU A C 1
ATOM 690 O O . LEU A 1 93 ? -9.548 -1.808 14.823 1.00 93.62 93 LEU A O 1
ATOM 694 N N . ARG A 1 94 ? -11.137 -0.388 14.098 1.00 95.00 94 ARG A N 1
ATOM 695 C CA . ARG A 1 94 ? -10.547 -0.205 12.761 1.00 95.00 94 ARG A CA 1
ATOM 696 C C . ARG A 1 94 ? -9.177 0.456 12.833 1.00 95.00 94 ARG A C 1
ATOM 698 O O . ARG A 1 94 ? -8.304 0.097 12.041 1.00 95.00 94 ARG A O 1
ATOM 705 N N . TYR A 1 95 ? -9.022 1.409 13.738 1.00 95.75 95 TYR A N 1
ATOM 706 C CA . TYR A 1 95 ? -7.833 2.232 13.915 1.00 95.75 95 TYR A CA 1
ATOM 707 C C . TYR A 1 95 ? -7.099 1.847 15.195 1.00 95.75 95 TYR A C 1
ATOM 709 O O . TYR A 1 95 ? -6.523 2.697 15.854 1.00 95.75 95 TYR A O 1
ATOM 717 N N . LYS A 1 96 ? -7.142 0.552 15.547 1.00 95.19 96 LYS A N 1
ATOM 718 C CA . LYS A 1 96 ? -6.457 0.016 16.719 1.00 95.19 96 LYS A CA 1
ATOM 719 C C . LYS A 1 96 ? -4.991 0.443 16.749 1.00 95.19 96 LYS A C 1
ATOM 721 O O . LYS A 1 96 ? -4.272 0.185 15.775 1.00 95.19 96 LYS A O 1
ATOM 726 N N . ASP A 1 97 ? -4.552 0.967 17.882 1.00 95.00 97 ASP A N 1
ATOM 727 C CA . ASP A 1 97 ? -3.162 1.300 18.134 1.00 95.00 97 ASP A CA 1
ATOM 728 C C . ASP A 1 97 ? -2.355 0.016 18.337 1.00 95.00 97 ASP A C 1
ATOM 730 O O . ASP A 1 97 ? -2.569 -0.784 19.255 1.00 95.00 97 ASP A O 1
ATOM 734 N N . THR A 1 98 ? -1.415 -0.215 17.425 1.00 95.44 98 THR A N 1
ATOM 735 C CA . THR A 1 98 ? -0.524 -1.376 17.436 1.00 95.44 98 THR A CA 1
ATOM 736 C C . THR A 1 98 ? 0.931 -0.924 17.488 1.00 95.44 98 THR A C 1
ATOM 738 O O . THR A 1 98 ? 1.276 0.168 17.046 1.00 95.44 98 THR A O 1
ATOM 741 N N . GLU A 1 99 ? 1.826 -1.781 17.987 1.00 96.12 99 GLU A N 1
ATOM 742 C CA . GLU A 1 99 ? 3.271 -1.488 18.024 1.00 96.12 99 GLU A CA 1
ATOM 743 C C . GLU A 1 99 ? 3.854 -1.237 16.619 1.00 96.12 99 GLU A C 1
ATOM 745 O O . GLU A 1 99 ? 4.811 -0.481 16.463 1.00 96.12 99 GLU A O 1
ATOM 750 N N . SER A 1 100 ? 3.259 -1.840 15.582 1.00 95.12 100 SER A N 1
ATOM 751 C CA . SER A 1 100 ? 3.640 -1.627 14.182 1.00 95.12 100 SER A CA 1
ATOM 752 C C . SER A 1 100 ? 3.085 -0.329 13.583 1.00 95.12 100 SER A C 1
ATOM 754 O O . SER A 1 100 ? 3.553 0.081 12.520 1.00 95.12 100 SER A O 1
ATOM 756 N N . GLY A 1 101 ? 2.084 0.295 14.216 1.00 94.62 101 GLY A N 1
ATOM 757 C CA . GLY A 1 101 ? 1.306 1.402 13.653 1.00 94.62 101 GLY A CA 1
ATOM 758 C C . GLY A 1 101 ? 0.361 0.989 12.516 1.00 94.62 101 GLY A C 1
ATOM 759 O O . GLY A 1 101 ? -0.167 1.849 11.816 1.00 94.62 101 GLY A O 1
ATOM 760 N N . ILE A 1 102 ? 0.165 -0.315 12.288 1.00 96.50 102 ILE A N 1
ATOM 761 C CA . ILE A 1 102 ? -0.724 -0.853 11.252 1.00 96.50 102 ILE A CA 1
ATOM 762 C C . ILE A 1 102 ? -1.883 -1.560 11.950 1.00 96.50 102 ILE A C 1
ATOM 764 O O . ILE A 1 102 ? -1.702 -2.598 12.584 1.00 96.50 102 ILE A O 1
ATOM 768 N N . SER A 1 103 ? -3.084 -0.999 11.838 1.00 96.00 103 SER A N 1
ATOM 769 C CA . SER A 1 103 ? -4.293 -1.587 12.420 1.00 96.00 103 SER A CA 1
ATOM 770 C C . SER A 1 103 ? -4.860 -2.687 11.509 1.00 96.00 103 SER A C 1
ATOM 772 O O . SER A 1 103 ? -4.999 -2.450 10.305 1.00 96.00 103 SER A O 1
ATOM 774 N N . PRO A 1 104 ? -5.259 -3.865 12.023 1.00 94.69 104 PRO A N 1
ATOM 775 C CA . PRO A 1 104 ? -5.873 -4.918 11.212 1.00 94.69 104 PRO A CA 1
ATOM 776 C C . PRO A 1 104 ? -7.103 -4.431 10.430 1.00 94.69 104 PRO A C 1
ATOM 778 O O . PRO A 1 104 ? -8.043 -3.869 10.996 1.00 94.69 104 PRO A O 1
ATOM 781 N N . ARG A 1 105 ? -7.134 -4.670 9.115 1.00 95.19 105 ARG A N 1
ATOM 782 C CA . ARG A 1 105 ? -8.190 -4.185 8.210 1.00 95.19 105 ARG A CA 1
ATOM 783 C C . ARG A 1 105 ? -9.173 -5.301 7.881 1.00 95.19 105 ARG A C 1
ATOM 785 O O . ARG A 1 105 ? -8.785 -6.300 7.283 1.00 95.19 105 ARG A O 1
ATOM 792 N N . ALA A 1 106 ? -10.451 -5.121 8.192 1.00 93.75 106 ALA A N 1
ATOM 793 C CA . ALA A 1 106 ? -11.494 -6.061 7.795 1.00 93.75 106 ALA A CA 1
ATOM 794 C C . ALA A 1 106 ? -12.034 -5.784 6.387 1.00 93.75 106 ALA A C 1
ATOM 796 O O . ALA A 1 106 ? -12.154 -4.634 5.961 1.00 93.75 106 ALA A O 1
ATOM 797 N N . VAL A 1 107 ? -12.389 -6.849 5.663 1.00 93.56 107 VAL A N 1
ATOM 798 C CA . VAL A 1 107 ? -13.152 -6.715 4.415 1.00 93.56 107 VAL A CA 1
ATOM 799 C C . VAL A 1 107 ? -14.602 -6.297 4.706 1.00 93.56 107 VAL A C 1
ATOM 801 O O . VAL A 1 107 ? -15.193 -6.771 5.682 1.00 93.56 107 VAL A O 1
ATOM 804 N N . PRO A 1 108 ? -15.218 -5.448 3.861 1.00 91.50 108 PRO A N 1
ATOM 805 C CA . PRO A 1 108 ? -16.623 -5.087 4.020 1.00 91.50 108 PRO A CA 1
ATOM 806 C C . PRO A 1 108 ? -17.549 -6.310 4.023 1.00 91.50 108 PRO A C 1
ATOM 808 O O . PRO A 1 108 ? -17.358 -7.252 3.256 1.00 91.50 108 PRO A O 1
ATOM 811 N N . GLY A 1 109 ? -18.589 -6.266 4.860 1.00 88.44 109 GLY A N 1
ATOM 812 C CA . GLY A 1 109 ? -19.591 -7.333 4.976 1.00 88.44 109 GLY A CA 1
ATOM 813 C C . GLY A 1 109 ? -19.255 -8.427 5.992 1.00 88.44 109 GLY A C 1
ATOM 814 O O . GLY A 1 109 ? -20.047 -9.353 6.159 1.00 88.44 109 GLY A O 1
ATOM 815 N N . LEU A 1 110 ? -18.122 -8.323 6.691 1.00 88.12 110 LEU A N 1
ATOM 816 C CA . LEU A 1 110 ? -17.737 -9.276 7.724 1.00 88.12 110 LEU A CA 1
ATOM 817 C C . LEU A 1 110 ? -18.536 -9.048 9.028 1.00 88.12 110 LEU A C 1
ATOM 819 O O . LEU A 1 110 ? -18.467 -7.953 9.596 1.00 88.12 110 LEU A O 1
ATOM 823 N N . PRO A 1 111 ? -19.282 -10.049 9.542 1.00 85.62 111 PRO A N 1
ATOM 824 C CA . PRO A 1 111 ? -20.017 -9.906 10.797 1.00 85.62 111 PRO A CA 1
ATOM 825 C C . PRO A 1 111 ? -19.098 -9.523 11.965 1.00 85.62 111 PRO A C 1
ATOM 827 O O . PRO A 1 111 ? -17.982 -10.031 12.076 1.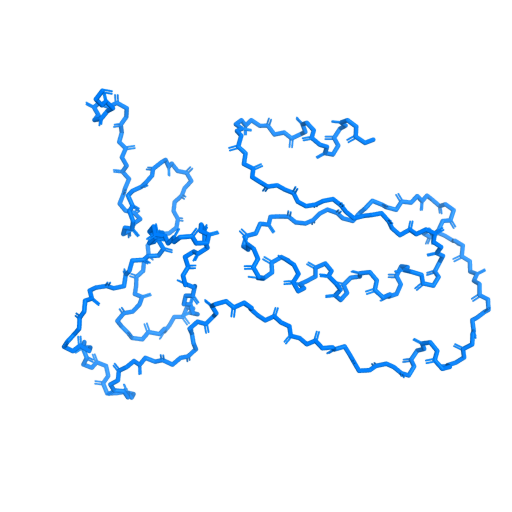00 85.62 111 PRO A O 1
ATOM 830 N N . GLY A 1 112 ? -19.557 -8.610 12.824 1.00 84.75 112 GLY A N 1
ATOM 831 C CA . GLY A 1 112 ? -18.792 -8.127 13.982 1.00 84.75 112 GLY A CA 1
ATOM 832 C C . GLY A 1 112 ? -17.636 -7.168 13.664 1.00 84.75 112 GLY A C 1
ATOM 833 O O . GLY A 1 112 ? -16.947 -6.756 14.586 1.00 84.75 112 GLY A O 1
ATOM 834 N N . HIS A 1 113 ? -17.427 -6.795 12.395 1.00 90.62 113 HIS A N 1
ATOM 835 C CA . HIS A 1 113 ? -16.355 -5.883 11.966 1.00 90.62 113 HIS A CA 1
ATOM 836 C C . HIS A 1 113 ? -16.917 -4.633 11.281 1.00 90.62 113 HIS A C 1
ATOM 838 O O . HIS A 1 113 ? -16.429 -4.189 10.242 1.00 90.62 113 HIS A O 1
ATOM 844 N N . VAL A 1 114 ? -18.004 -4.095 11.831 1.00 89.00 114 VAL A N 1
ATOM 845 C CA . VAL A 1 114 ? -18.572 -2.829 11.362 1.00 89.00 114 VAL A CA 1
ATOM 846 C C . VAL A 1 114 ? -17.704 -1.693 11.881 1.00 89.00 114 VAL A C 1
ATOM 848 O O . VAL A 1 114 ? -17.337 -1.684 13.049 1.00 89.00 114 VAL A O 1
ATOM 851 N N . TYR A 1 115 ? -17.394 -0.738 11.013 1.00 91.00 115 TYR A N 1
ATOM 852 C CA . TYR A 1 115 ? -16.671 0.474 11.369 1.00 91.00 115 TYR A CA 1
ATOM 853 C C . TYR A 1 115 ? -17.070 1.612 10.429 1.00 91.00 115 TYR A C 1
ATOM 855 O O . TYR A 1 115 ? -17.625 1.379 9.348 1.00 91.00 115 TYR A O 1
ATOM 863 N N . VAL A 1 116 ? -16.765 2.842 10.833 1.00 91.50 116 VAL A N 1
ATOM 864 C CA . VAL A 1 116 ? -16.885 4.035 9.992 1.00 91.50 116 VAL A CA 1
ATOM 865 C C . VAL A 1 116 ? -15.479 4.498 9.634 1.00 91.50 116 VAL A C 1
ATOM 867 O O . VAL A 1 116 ? -14.625 4.610 10.504 1.00 91.50 116 VAL A O 1
ATOM 870 N N . ALA A 1 117 ? -15.235 4.742 8.347 1.00 93.06 117 ALA A N 1
ATOM 871 C CA . ALA A 1 117 ? -14.027 5.419 7.889 1.00 93.06 117 ALA A CA 1
ATOM 872 C C . ALA A 1 117 ? -14.387 6.842 7.479 1.00 93.06 117 ALA A C 1
ATOM 874 O O . ALA A 1 117 ? -14.902 7.066 6.381 1.00 93.06 117 ALA A O 1
ATOM 875 N N . ALA A 1 118 ? -14.163 7.780 8.391 1.00 90.19 118 ALA A N 1
ATOM 876 C CA . ALA A 1 118 ? -14.358 9.200 8.152 1.00 90.19 118 ALA A CA 1
ATOM 877 C C . ALA A 1 118 ? -13.023 9.895 7.841 1.00 90.19 118 ALA A C 1
ATOM 879 O O . ALA A 1 118 ? -11.957 9.300 7.979 1.00 90.19 118 ALA A O 1
ATOM 880 N N . SER A 1 119 ? -13.100 11.134 7.353 1.00 90.81 119 SER A N 1
ATOM 881 C CA . SER A 1 119 ? -11.928 11.958 7.025 1.00 90.81 119 SER A CA 1
ATOM 882 C C . SER A 1 119 ? -11.420 12.806 8.185 1.00 90.81 119 SER A C 1
ATOM 884 O O . SER A 1 119 ? -10.280 13.256 8.150 1.00 90.81 119 SER A O 1
ATOM 886 N N . ASP A 1 120 ? -12.294 13.102 9.138 1.00 91.69 120 ASP A N 1
ATOM 887 C CA . ASP A 1 120 ? -11.980 13.859 10.340 1.00 91.69 120 ASP A CA 1
ATOM 888 C C . ASP A 1 120 ? -11.176 12.979 11.307 1.00 91.69 120 ASP A C 1
ATOM 890 O O . ASP A 1 120 ? -11.188 11.752 11.188 1.00 91.69 120 ASP A O 1
ATOM 894 N N . GLU A 1 121 ? -10.498 13.607 12.266 1.00 91.38 121 GLU A N 1
ATOM 895 C CA . GLU A 1 121 ? -9.765 12.884 13.307 1.00 91.38 121 GLU A CA 1
ATOM 896 C C . GLU A 1 121 ? -10.707 11.964 14.097 1.00 91.38 121 GLU A C 1
ATOM 898 O O . GLU A 1 121 ? -11.883 12.286 14.316 1.00 91.38 121 GLU A O 1
AT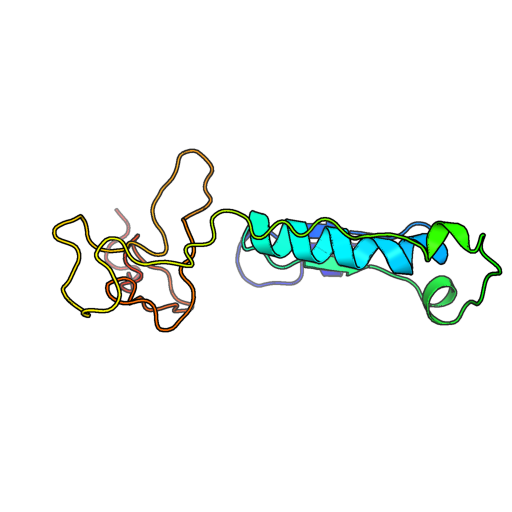OM 903 N N . HIS A 1 122 ? -10.206 10.803 14.506 1.00 93.31 122 HIS A N 1
ATOM 904 C CA . HIS A 1 122 ? -11.042 9.745 15.064 1.00 93.31 122 HIS A CA 1
ATOM 905 C C . HIS A 1 122 ? -10.296 8.873 16.080 1.00 93.31 122 HIS A C 1
ATOM 907 O O . HIS A 1 122 ? -9.082 8.703 15.988 1.00 93.31 122 HIS A O 1
ATOM 913 N N . ASP A 1 123 ? -11.037 8.279 17.016 1.00 92.75 123 ASP A N 1
ATOM 914 C CA . ASP A 1 123 ? -10.509 7.293 17.972 1.00 92.75 123 ASP A CA 1
ATOM 915 C C . ASP A 1 123 ? -10.283 5.912 17.306 1.00 92.75 123 ASP A C 1
ATOM 917 O O . ASP A 1 123 ? -10.594 5.711 16.124 1.00 92.75 123 ASP A O 1
ATOM 921 N N . GLU A 1 124 ? -9.785 4.926 18.060 1.00 93.75 124 GLU A N 1
ATOM 922 C CA . GLU A 1 124 ? -9.501 3.561 17.584 1.00 93.75 124 GLU A CA 1
ATOM 923 C C . GLU A 1 124 ? -10.728 2.862 16.946 1.00 93.75 124 GLU A C 1
ATOM 925 O O . GLU A 1 124 ? -10.594 2.018 16.047 1.00 93.75 124 GLU A O 1
ATOM 930 N N . ASP A 1 125 ? -11.942 3.206 17.386 1.00 90.25 125 ASP A N 1
ATOM 931 C CA . ASP A 1 125 ? -13.215 2.672 16.884 1.00 90.25 125 ASP A CA 1
ATOM 932 C C . ASP A 1 125 ? -13.765 3.420 15.647 1.00 90.25 125 ASP A C 1
ATOM 934 O O . ASP A 1 125 ? -14.729 2.969 15.019 1.00 90.25 125 ASP A O 1
ATOM 938 N N . GLY A 1 126 ? -13.125 4.525 15.247 1.00 91.19 126 GLY A N 1
ATOM 939 C CA . GLY A 1 126 ? -13.534 5.379 14.131 1.00 91.19 126 GLY A CA 1
ATOM 940 C C . GLY A 1 126 ? -14.587 6.433 14.488 1.00 91.19 126 GLY A C 1
ATOM 941 O O . GLY A 1 126 ? -15.130 7.078 13.584 1.00 91.19 126 GLY A O 1
ATOM 942 N N . VAL A 1 127 ? -14.906 6.617 15.774 1.00 91.06 127 VAL A N 1
ATOM 943 C CA . VAL A 1 127 ? -15.756 7.719 16.237 1.00 91.06 127 VAL A CA 1
ATOM 944 C C . VAL A 1 127 ? -14.999 9.036 16.110 1.00 91.06 127 VAL A C 1
ATOM 946 O O . VAL A 1 127 ? -13.845 9.156 16.511 1.00 91.06 127 VAL A O 1
ATOM 949 N N . LEU A 1 128 ? -15.678 10.037 15.549 1.00 91.06 128 LEU A N 1
ATOM 950 C CA . LEU A 1 128 ? -15.103 11.354 15.308 1.00 91.06 128 LEU A CA 1
ATOM 951 C C . LEU A 1 128 ? -14.755 12.063 16.612 1.00 91.06 128 LEU A C 1
ATOM 953 O O . LEU A 1 128 ? -15.605 12.200 17.497 1.00 91.06 128 LEU A O 1
ATOM 957 N N . ILE A 1 129 ? -13.546 12.608 16.668 1.00 84.06 129 ILE A N 1
ATOM 958 C CA . ILE A 1 129 ? -13.098 13.478 17.746 1.00 84.06 129 ILE A CA 1
ATOM 959 C C . ILE A 1 129 ? -13.079 14.909 17.211 1.00 84.06 129 ILE A C 1
ATOM 961 O O . ILE A 1 129 ? -12.550 15.200 16.141 1.00 84.06 129 ILE A O 1
ATOM 965 N N . SER A 1 130 ? -13.692 15.826 17.959 1.00 78.81 130 SER A N 1
ATOM 966 C CA . SER A 1 130 ? -13.589 17.261 17.676 1.00 78.81 130 SER A CA 1
ATOM 967 C C . SER A 1 130 ? -12.491 17.889 18.529 1.00 78.81 130 SER A C 1
ATOM 969 O O . SER A 1 130 ? -12.270 17.434 19.651 1.00 78.81 130 SER A O 1
ATOM 971 N N . ASP A 1 131 ? -11.911 18.989 18.042 1.00 64.81 131 ASP A N 1
ATOM 972 C CA . ASP A 1 131 ? -10.829 19.806 18.641 1.00 64.81 131 ASP A CA 1
ATOM 973 C C . ASP A 1 131 ? -11.105 20.337 20.076 1.00 64.81 131 ASP A C 1
ATOM 975 O O . ASP A 1 131 ? -10.361 21.136 20.630 1.00 64.81 131 ASP A O 1
ATOM 979 N N . VAL A 1 132 ? -12.215 19.926 20.697 1.00 59.44 132 VAL A N 1
ATOM 980 C CA . VAL A 1 132 ? -12.596 20.236 22.083 1.00 59.44 132 VAL A CA 1
ATOM 981 C C . VAL A 1 132 ? -12.004 19.226 23.085 1.00 59.44 132 VAL A C 1
ATOM 983 O O . VAL A 1 132 ? -11.999 19.507 24.280 1.00 59.44 132 VAL A O 1
ATOM 986 N N . PHE A 1 133 ? -11.497 18.076 22.623 1.00 53.28 133 PHE A N 1
ATOM 987 C CA . PHE A 1 133 ? -10.938 17.010 23.475 1.00 53.28 133 PHE A CA 1
ATOM 988 C C . PHE A 1 133 ? -9.428 16.793 23.304 1.00 53.28 133 PHE A C 1
ATOM 990 O O . PHE A 1 133 ? -8.913 15.731 23.644 1.00 53.28 133 PHE A O 1
ATOM 997 N N . THR A 1 134 ? -8.713 17.795 22.799 1.00 48.50 134 THR A N 1
ATOM 998 C CA . THR A 1 134 ? -7.248 17.786 22.792 1.00 48.50 134 THR A CA 1
ATOM 999 C C . THR A 1 134 ? -6.765 18.294 24.156 1.00 48.50 134 THR A C 1
ATOM 1001 O O . THR A 1 134 ? -6.910 19.483 24.447 1.00 48.50 134 THR A O 1
ATOM 1004 N N . ASP A 1 135 ? -6.276 17.393 25.012 1.00 48.88 135 ASP A N 1
ATOM 1005 C CA . ASP A 1 135 ? -5.617 17.733 26.289 1.00 48.88 135 ASP A CA 1
ATOM 1006 C C . ASP A 1 135 ? -4.337 18.575 26.093 1.00 48.88 135 ASP A C 1
ATOM 1008 O O . ASP A 1 135 ? -3.617 18.369 25.085 1.00 48.88 135 ASP A O 1
#

Secondary structure (DSSP, 8-state):
-HHHHH-SSS----EEE--SSHHHHHHHHHHHHHHHHHHT--EEE---HHHHH------GGGTS--PPP---SEE-S-TT-TT----SSPPP-TT---TTS-PPEEPTT-TT------SS-B-TT--B--TTS--

Sequence (135 aa):
MNQAFGASQGDFPRIIIAPLSIPDCFTTPALAFNVADRYQCPVIILSDLLMSEGNETVDPALLDVEFQIDRGELITAAPGGADGREAAGEPYLRYKDTESGISPRAVPGLPGHVYVAASDEHDEDGVLISDVFTD